Protein AF-A0A524CVI0-F1 (afdb_monomer_lite)

Sequence (77 aa):
MGSKMAPHWVSDTRVEVDHTLCPQYDSFSERGKMYCEYACLPYVGAVGEGIAPGVKMDVVREADNEGPCTKALEMKE

pLDDT: mean 79.83, std 10.32, range [46.06, 94.25]

Radius of gyration: 12.65 Å; chains: 1; bounding box: 27×22×37 Å

Secondary structure (DSSP, 8-state):
---EEEEEEEETTEEEEEEEE-TTHHHHHHH-SHHIIIIIHHHHHHHHHHHSTTEEEEEEE---SS---EEEEEE--

Foldseek 3Di:
DDFDWDWDDPDPFKIKIDRQDDPCLVVCAVPDDDDCPPPVQVVVQCVLCVVDPQWGKAWPAPADPVGHTMIMIGRHD

Structure (mmCIF, N/CA/C/O backbone):
data_AF-A0A524CVI0-F1
#
_entry.id   AF-A0A524CVI0-F1
#
loop_
_atom_site.group_PDB
_atom_site.id
_atom_site.type_symbol
_atom_site.label_atom_id
_atom_site.label_alt_id
_atom_site.label_comp_id
_atom_site.label_asym_id
_atom_site.label_entity_id
_atom_site.label_seq_id
_atom_site.pdbx_PDB_ins_code
_atom_site.Cartn_x
_atom_site.Cartn_y
_atom_site.Cartn_z
_atom_site.occupancy
_atom_site.B_iso_or_equiv
_atom_site.auth_seq_id
_atom_site.auth_comp_id
_atom_site.auth_asym_id
_atom_site.auth_atom_id
_atom_site.pdbx_PDB_model_num
ATOM 1 N N . MET A 1 1 ? -4.491 3.798 -19.601 1.00 46.06 1 MET A N 1
ATOM 2 C CA . MET A 1 1 ? -4.627 2.661 -18.666 1.00 46.06 1 MET A CA 1
ATOM 3 C C . MET A 1 1 ? -4.672 3.239 -17.261 1.00 46.06 1 MET A C 1
ATOM 5 O O . MET A 1 1 ? -3.775 4.000 -16.931 1.00 46.06 1 MET A O 1
ATOM 9 N N . GLY A 1 2 ? -5.753 3.015 -16.508 1.00 53.16 2 GLY A N 1
ATOM 10 C CA . GLY A 1 2 ? -5.917 3.567 -15.154 1.00 53.16 2 GLY A CA 1
ATOM 11 C C . GLY A 1 2 ? -5.152 2.746 -14.118 1.00 53.16 2 GLY A C 1
ATOM 12 O O . GLY A 1 2 ? -4.923 1.559 -14.349 1.00 53.16 2 GLY A O 1
ATOM 13 N N . SER A 1 3 ? -4.754 3.359 -12.998 1.00 62.53 3 SER A N 1
ATOM 14 C CA . SER A 1 3 ? -4.182 2.597 -11.885 1.00 62.53 3 SER A CA 1
ATOM 15 C C . SER A 1 3 ? -5.201 1.557 -11.426 1.00 62.53 3 SER A C 1
ATOM 17 O O . SER A 1 3 ? -6.374 1.870 -11.209 1.00 62.53 3 SER A O 1
ATOM 19 N N . LYS A 1 4 ? -4.773 0.297 -11.338 1.00 75.00 4 LYS A N 1
ATOM 20 C CA . LYS A 1 4 ? -5.634 -0.789 -10.872 1.00 75.00 4 LYS A CA 1
ATOM 21 C C . LYS A 1 4 ? -5.091 -1.310 -9.556 1.00 75.00 4 LYS A C 1
ATOM 23 O O . LYS A 1 4 ? -3.952 -1.769 -9.472 1.00 75.00 4 LYS A O 1
ATOM 28 N N . MET A 1 5 ? -5.935 -1.214 -8.543 1.00 82.00 5 MET A N 1
ATOM 29 C CA . MET A 1 5 ? -5.697 -1.707 -7.198 1.00 82.00 5 MET A CA 1
ATOM 30 C C . MET A 1 5 ? -6.637 -2.884 -6.953 1.00 82.00 5 MET A C 1
ATOM 32 O O . MET A 1 5 ? -7.828 -2.788 -7.256 1.00 82.00 5 MET A O 1
ATOM 36 N N . ALA A 1 6 ? -6.099 -3.996 -6.463 1.00 88.56 6 ALA A N 1
ATOM 37 C CA . ALA A 1 6 ? -6.857 -5.192 -6.126 1.00 88.56 6 ALA A CA 1
ATOM 38 C C . ALA A 1 6 ? -6.870 -5.344 -4.598 1.00 88.56 6 ALA A C 1
ATOM 40 O O . ALA A 1 6 ? -5.832 -5.672 -4.029 1.00 88.56 6 ALA A O 1
ATOM 41 N N . PRO A 1 7 ? -7.995 -5.043 -3.926 1.00 89.94 7 PRO A N 1
ATOM 42 C CA . PRO A 1 7 ? -8.097 -5.213 -2.487 1.00 89.94 7 PRO A CA 1
ATOM 43 C C . PRO A 1 7 ? -8.403 -6.669 -2.115 1.00 89.94 7 PRO A C 1
ATOM 45 O O . PRO A 1 7 ? -9.250 -7.310 -2.744 1.00 89.94 7 PRO A O 1
ATOM 48 N N . HIS A 1 8 ? -7.795 -7.154 -1.038 1.00 93.38 8 HIS A N 1
ATOM 49 C CA . HIS A 1 8 ? -8.152 -8.400 -0.368 1.00 93.38 8 HIS A CA 1
ATOM 50 C C . HIS A 1 8 ? -8.133 -8.216 1.147 1.00 93.38 8 HIS A C 1
ATOM 52 O O . HIS A 1 8 ? -7.222 -7.626 1.726 1.00 93.38 8 HIS A O 1
ATOM 58 N N . TRP A 1 9 ? -9.172 -8.723 1.804 1.00 93.38 9 TRP A N 1
ATOM 59 C CA . TRP A 1 9 ? -9.245 -8.725 3.260 1.00 93.38 9 TRP A CA 1
ATOM 60 C C . TRP A 1 9 ? -8.302 -9.788 3.815 1.00 93.38 9 TRP A C 1
ATOM 62 O O . TRP A 1 9 ? -8.371 -10.948 3.407 1.00 93.38 9 TRP A O 1
ATOM 72 N N . VAL A 1 10 ? -7.434 -9.390 4.744 1.00 94.25 10 VAL A N 1
ATOM 73 C CA . VAL A 1 10 ? -6.549 -10.311 5.478 1.00 94.25 10 VAL A CA 1
ATOM 74 C C . VAL A 1 10 ? -7.038 -10.550 6.908 1.00 94.25 10 VAL A C 1
ATOM 76 O O . VAL A 1 10 ? -6.697 -11.562 7.514 1.00 94.25 10 VAL A O 1
ATOM 79 N N . SER A 1 11 ? -7.874 -9.652 7.432 1.00 93.50 11 SER A N 1
ATOM 80 C CA . SER A 1 11 ? -8.635 -9.814 8.675 1.00 93.50 11 SER A CA 1
ATOM 81 C C . SER A 1 11 ? -9.866 -8.899 8.666 1.00 93.50 11 SER A C 1
ATOM 83 O O . SER A 1 11 ? -10.044 -8.110 7.741 1.00 93.50 11 SER A O 1
ATOM 85 N N . ASP A 1 12 ? -10.681 -8.944 9.721 1.00 91.25 12 ASP A N 1
ATOM 86 C CA . ASP A 1 12 ? -11.838 -8.049 9.892 1.00 91.25 12 ASP A CA 1
ATOM 87 C C . ASP A 1 12 ? -11.451 -6.562 10.017 1.00 91.25 12 ASP A C 1
ATOM 89 O O . ASP A 1 12 ? -12.285 -5.677 9.836 1.00 91.25 12 ASP A O 1
ATOM 93 N N . THR A 1 13 ? -10.186 -6.273 10.329 1.00 91.50 13 THR A N 1
ATOM 94 C CA . THR A 1 13 ? -9.677 -4.918 10.593 1.00 91.50 13 THR A CA 1
ATOM 95 C C . THR A 1 13 ? -8.583 -4.478 9.628 1.00 91.50 13 THR A C 1
ATOM 97 O O . THR A 1 13 ? -8.063 -3.372 9.776 1.00 91.50 13 THR A O 1
ATOM 100 N N . ARG A 1 14 ? -8.227 -5.316 8.645 1.00 92.56 14 ARG A N 1
ATOM 101 C CA . ARG A 1 14 ? -7.116 -5.057 7.729 1.00 92.56 14 ARG A CA 1
ATOM 102 C C . ARG A 1 14 ? -7.435 -5.514 6.311 1.00 92.56 14 ARG A C 1
ATOM 104 O O . ARG A 1 14 ? -7.726 -6.686 6.056 1.00 92.56 14 ARG A O 1
ATOM 111 N N . VAL A 1 15 ? -7.305 -4.576 5.379 1.00 92.81 15 VAL A N 1
ATOM 112 C CA . VAL A 1 15 ? -7.406 -4.817 3.940 1.00 92.81 15 VAL A CA 1
ATOM 113 C C . VAL A 1 15 ? -6.074 -4.486 3.289 1.00 92.81 15 VAL A C 1
ATOM 115 O O . VAL A 1 15 ? -5.548 -3.385 3.439 1.00 92.81 15 VAL A O 1
ATOM 118 N N . GLU A 1 16 ? -5.524 -5.451 2.570 1.00 93.00 16 GLU A N 1
ATOM 119 C CA . GLU A 1 16 ? -4.349 -5.254 1.738 1.00 93.00 16 GLU A CA 1
ATOM 120 C C . GLU A 1 16 ? -4.780 -4.931 0.314 1.00 93.00 16 GLU A C 1
ATOM 122 O O . GLU A 1 16 ? -5.854 -5.316 -0.142 1.00 93.00 16 GLU A O 1
ATOM 127 N N . VAL A 1 17 ? -3.965 -4.142 -0.370 1.00 89.81 17 VAL A N 1
ATOM 128 C CA . VAL A 1 17 ? -4.263 -3.596 -1.683 1.00 89.81 17 VAL A CA 1
ATOM 129 C C . VAL A 1 17 ? -3.041 -3.781 -2.563 1.00 89.81 17 VAL A C 1
ATOM 131 O O . VAL A 1 17 ? -2.053 -3.047 -2.452 1.00 89.81 17 VAL A O 1
ATOM 134 N N . ASP A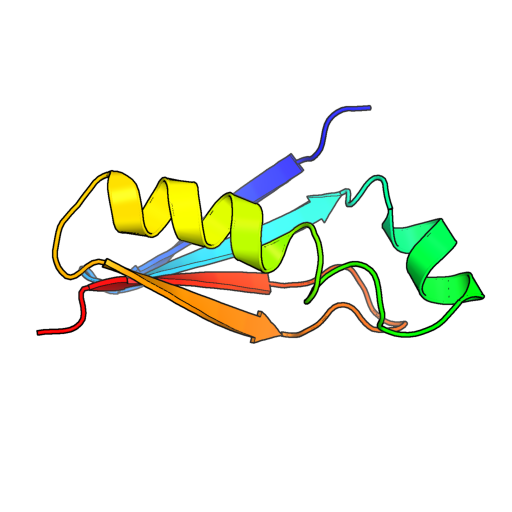 1 18 ? -3.134 -4.753 -3.463 1.00 87.56 18 ASP A N 1
ATOM 135 C CA . ASP A 1 18 ? -2.105 -5.031 -4.452 1.00 87.56 18 ASP A CA 1
ATOM 136 C C . ASP A 1 18 ? -2.217 -4.051 -5.613 1.00 87.56 18 ASP A C 1
ATOM 13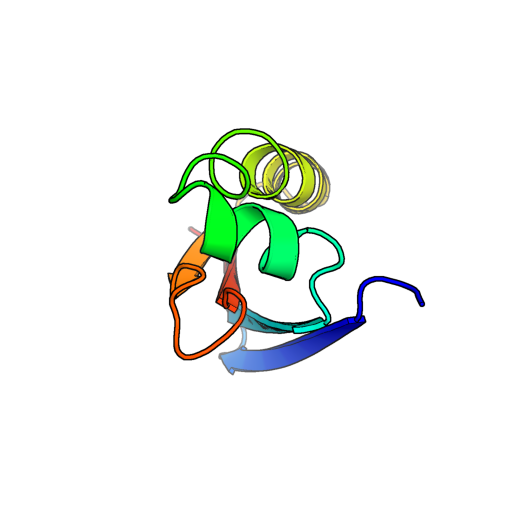8 O O . ASP A 1 18 ? -3.243 -3.949 -6.300 1.00 87.56 18 ASP A O 1
ATOM 142 N N . HIS A 1 19 ? -1.141 -3.312 -5.869 1.00 81.62 19 HIS A N 1
ATOM 143 C CA . HIS A 1 19 ? -1.122 -2.319 -6.932 1.00 81.62 19 HIS A CA 1
ATOM 144 C C . HIS A 1 19 ? -0.816 -2.965 -8.289 1.00 81.62 19 HIS A C 1
ATOM 146 O O . HIS A 1 19 ? 0.221 -2.722 -8.888 1.00 81.62 19 HIS A O 1
ATOM 152 N N . THR A 1 20 ? -1.735 -3.783 -8.801 1.00 77.00 20 THR A N 1
ATOM 153 C CA . THR A 1 20 ? -1.554 -4.590 -10.027 1.00 77.00 20 THR A CA 1
ATOM 154 C C . THR A 1 20 ? -1.086 -3.818 -11.266 1.00 77.00 20 THR A C 1
ATOM 156 O O . THR A 1 20 ? -0.456 -4.402 -12.144 1.00 77.00 20 THR A O 1
ATOM 159 N N . LEU A 1 21 ? -1.378 -2.516 -11.355 1.00 74.94 21 LEU A N 1
ATOM 160 C CA . LEU A 1 21 ? -0.847 -1.652 -12.404 1.00 74.94 21 LEU A CA 1
ATOM 161 C C . LEU A 1 21 ? -0.516 -0.269 -11.851 1.00 74.94 21 LEU A C 1
ATOM 163 O O . LEU A 1 21 ? -1.415 0.522 -11.554 1.00 74.94 21 LEU A O 1
ATOM 167 N N . CYS A 1 22 ? 0.779 0.032 -11.790 1.00 76.00 22 CYS A 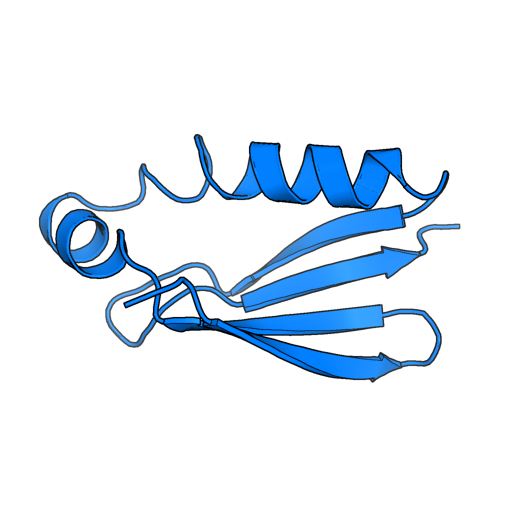N 1
ATOM 168 C CA . CYS A 1 22 ? 1.294 1.326 -11.374 1.00 76.00 22 CYS A CA 1
ATOM 169 C C . CYS A 1 22 ? 1.768 2.124 -12.601 1.00 76.00 22 CYS A C 1
ATOM 171 O O . CYS A 1 22 ? 2.768 1.754 -13.214 1.00 76.00 22 CYS A O 1
ATOM 173 N N . PRO A 1 23 ? 1.111 3.245 -12.953 1.00 75.06 23 PRO A N 1
ATOM 174 C CA . PRO A 1 23 ? 1.481 4.036 -14.131 1.00 75.06 23 PRO A CA 1
ATOM 175 C C . PRO A 1 23 ? 2.857 4.709 -14.008 1.00 75.06 23 PRO A C 1
ATOM 177 O O . PRO A 1 23 ? 3.377 5.218 -14.993 1.00 75.06 23 PRO A O 1
ATOM 180 N N . GLN A 1 24 ? 3.437 4.733 -12.805 1.00 75.50 24 GLN A N 1
ATOM 181 C CA . GLN A 1 24 ? 4.759 5.298 -12.531 1.00 75.50 24 GLN A CA 1
ATOM 182 C C . GLN A 1 24 ? 5.824 4.220 -12.279 1.00 75.50 24 GLN A C 1
ATOM 184 O O . GLN A 1 24 ? 6.948 4.568 -11.932 1.00 75.50 24 GLN A O 1
ATOM 189 N N . TYR A 1 25 ? 5.491 2.931 -12.420 1.00 76.00 25 TYR A N 1
ATOM 190 C CA . TYR A 1 25 ? 6.410 1.834 -12.104 1.00 76.00 25 TYR A CA 1
ATOM 191 C C . TYR A 1 25 ? 7.608 1.784 -13.040 1.00 76.00 25 TYR A C 1
ATOM 193 O O . TYR A 1 25 ? 8.731 1.666 -12.567 1.00 76.00 25 TYR A O 1
ATOM 201 N N . ASP A 1 26 ? 7.394 1.984 -14.339 1.00 73.81 26 ASP A N 1
ATOM 202 C CA . ASP A 1 26 ? 8.493 2.001 -15.306 1.00 73.81 26 ASP A CA 1
ATOM 203 C C . ASP A 1 26 ? 9.467 3.143 -14.975 1.00 73.81 26 ASP A C 1
ATOM 205 O O . ASP A 1 26 ? 10.658 2.918 -14.771 1.00 73.81 26 ASP A O 1
ATOM 209 N N . SER A 1 27 ? 8.947 4.356 -14.747 1.00 74.25 27 SER A N 1
ATOM 210 C CA . SER A 1 27 ? 9.752 5.505 -14.300 1.00 74.25 27 SER A CA 1
ATOM 211 C C . SER A 1 27 ? 10.418 5.299 -12.934 1.00 74.25 27 SER A C 1
ATOM 213 O O . SER A 1 27 ? 11.473 5.87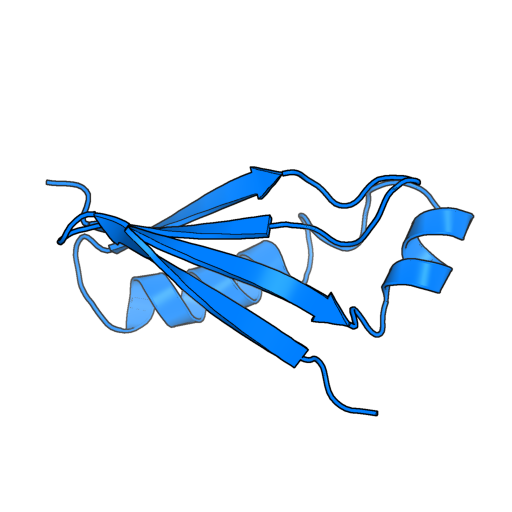6 -12.669 1.00 74.25 27 SER A O 1
ATOM 215 N N . PHE A 1 28 ? 9.808 4.507 -12.052 1.00 72.81 28 PHE A N 1
ATOM 216 C CA . PHE A 1 28 ? 10.389 4.106 -10.774 1.00 72.81 28 PHE A CA 1
ATOM 217 C C . PHE A 1 28 ? 11.555 3.131 -10.971 1.00 72.81 28 PHE A C 1
ATOM 219 O O . PHE A 1 28 ? 12.614 3.357 -10.389 1.00 72.81 28 PHE A O 1
ATOM 226 N N . SER A 1 29 ? 11.386 2.098 -11.800 1.00 70.75 29 SER A N 1
ATOM 227 C CA . SER A 1 29 ? 12.416 1.092 -12.087 1.00 70.75 29 SER A CA 1
ATOM 228 C C . SER A 1 29 ? 13.667 1.716 -12.714 1.00 70.75 29 SER A C 1
ATOM 230 O O . SER A 1 29 ? 14.785 1.326 -12.390 1.00 70.75 29 SER A O 1
ATOM 232 N N . GLU A 1 30 ? 13.493 2.768 -13.520 1.00 72.25 30 GLU A N 1
ATOM 233 C CA . GLU A 1 30 ? 14.593 3.524 -14.126 1.00 72.25 30 GLU A CA 1
ATOM 234 C C . GLU A 1 30 ? 15.333 4.454 -13.148 1.00 72.25 30 GLU A C 1
ATOM 236 O O . GLU A 1 30 ? 16.514 4.737 -13.349 1.00 72.25 30 GLU A O 1
ATOM 241 N N . ARG A 1 31 ? 14.655 4.985 -12.118 1.00 67.81 31 ARG A N 1
ATOM 242 C CA . ARG A 1 31 ? 15.182 6.092 -11.285 1.00 67.81 31 ARG A CA 1
ATOM 243 C C . ARG A 1 31 ? 15.424 5.744 -9.822 1.00 67.81 31 ARG A C 1
ATOM 245 O O . ARG A 1 31 ? 16.091 6.511 -9.136 1.00 67.81 31 ARG A O 1
ATOM 252 N N . GLY A 1 32 ? 14.913 4.609 -9.357 1.00 58.97 32 GLY A N 1
ATOM 253 C CA . GLY A 1 32 ? 15.089 4.123 -7.997 1.00 58.97 32 GLY A CA 1
ATOM 254 C C . GLY A 1 32 ? 14.299 4.924 -6.957 1.00 58.97 32 GLY A C 1
ATOM 255 O O . GLY A 1 32 ? 14.582 6.083 -6.664 1.00 58.97 32 GLY A O 1
ATOM 256 N N . LYS A 1 33 ? 13.342 4.244 -6.322 1.00 58.78 33 LYS A N 1
ATOM 257 C CA . LYS A 1 33 ? 12.804 4.516 -4.973 1.00 58.78 33 LYS A CA 1
ATOM 258 C C . LYS A 1 33 ? 11.919 5.758 -4.757 1.00 58.78 33 LYS A C 1
ATOM 260 O O . LYS A 1 33 ? 10.930 5.660 -4.040 1.00 58.78 33 LYS A O 1
ATOM 265 N N . MET A 1 34 ? 12.156 6.894 -5.411 1.00 57.28 34 MET A N 1
ATOM 266 C CA . MET A 1 34 ? 11.597 8.179 -4.941 1.00 57.28 34 MET A CA 1
ATOM 267 C C . MET A 1 34 ? 10.100 8.457 -5.201 1.00 57.28 34 MET A C 1
ATOM 269 O O . MET A 1 34 ? 9.565 9.411 -4.651 1.00 57.28 34 MET A O 1
ATOM 273 N N . TYR A 1 35 ? 9.363 7.697 -6.013 1.00 64.12 35 TYR A N 1
ATOM 274 C CA . TYR A 1 35 ? 7.982 8.112 -6.344 1.00 64.12 35 TYR A CA 1
ATOM 275 C C . TYR A 1 35 ? 6.914 7.627 -5.350 1.00 64.12 35 TYR A C 1
ATOM 277 O O . TYR A 1 35 ? 5.898 8.298 -5.151 1.00 64.12 35 TYR A O 1
ATOM 285 N N . CYS A 1 36 ? 7.126 6.482 -4.696 1.00 67.56 36 CYS A N 1
ATOM 286 C CA . CYS A 1 36 ? 6.102 5.896 -3.830 1.00 67.56 36 CYS A CA 1
ATOM 287 C C . CYS A 1 36 ? 5.970 6.637 -2.495 1.00 67.56 36 CYS A C 1
ATOM 289 O O . CYS A 1 36 ? 4.852 6.973 -2.113 1.00 67.56 36 CYS A O 1
ATOM 291 N N . GLU A 1 37 ? 7.087 6.922 -1.826 1.00 68.06 37 GLU A N 1
ATOM 292 C CA . GLU A 1 37 ? 7.122 7.556 -0.499 1.00 68.06 37 GLU A CA 1
ATOM 293 C C . GLU A 1 37 ? 6.695 9.026 -0.519 1.00 68.06 37 GLU A C 1
ATOM 295 O O . GLU A 1 37 ? 6.060 9.495 0.419 1.00 68.06 37 GLU A O 1
ATOM 300 N N . TYR A 1 38 ? 7.015 9.753 -1.593 1.00 71.75 38 TYR A N 1
ATOM 301 C CA . TYR A 1 38 ? 6.831 11.206 -1.640 1.00 71.75 38 TYR A CA 1
ATOM 302 C C . TYR A 1 38 ? 5.553 11.657 -2.357 1.00 71.75 38 TYR A C 1
ATOM 304 O O . TYR A 1 38 ? 5.125 12.792 -2.164 1.00 71.75 38 TYR A O 1
ATOM 312 N N . ALA A 1 39 ? 4.926 10.799 -3.173 1.00 74.69 39 ALA A N 1
ATOM 313 C CA . ALA A 1 39 ? 3.713 11.159 -3.915 1.00 74.69 39 ALA A CA 1
ATOM 314 C C . ALA A 1 39 ? 2.546 10.206 -3.643 1.00 74.69 39 ALA A C 1
ATOM 316 O O . ALA A 1 39 ? 1.490 10.632 -3.176 1.00 74.69 39 ALA A O 1
ATOM 317 N N . CYS A 1 40 ? 2.723 8.910 -3.919 1.00 76.50 40 CYS A N 1
ATOM 318 C CA . CYS A 1 40 ? 1.619 7.954 -3.842 1.00 76.50 40 CYS A CA 1
ATOM 319 C C . CYS A 1 40 ? 1.176 7.696 -2.398 1.00 76.50 40 CYS A C 1
ATOM 321 O O . CYS A 1 40 ? -0.009 7.828 -2.104 1.00 76.50 40 CYS A O 1
ATOM 323 N N . LEU A 1 41 ? 2.110 7.348 -1.507 1.00 78.25 41 LEU A N 1
ATOM 324 C CA . LEU A 1 41 ? 1.825 7.003 -0.114 1.00 78.25 41 LEU A CA 1
ATOM 325 C C . LEU A 1 41 ? 1.182 8.165 0.664 1.00 78.25 41 LEU A C 1
ATOM 327 O O . LEU A 1 41 ? 0.144 7.918 1.275 1.00 78.25 41 LEU A O 1
ATOM 331 N N . PRO A 1 42 ? 1.676 9.420 0.589 1.00 81.75 42 PRO A N 1
ATOM 332 C CA . PRO A 1 42 ? 1.030 10.542 1.265 1.00 81.75 42 PRO A CA 1
ATOM 333 C C . PRO A 1 42 ? -0.381 10.804 0.738 1.00 81.75 42 PRO A C 1
ATOM 335 O O . PRO A 1 42 ? -1.273 11.113 1.519 1.00 81.75 42 PRO A O 1
ATOM 338 N N . TYR A 1 43 ? -0.607 10.643 -0.571 1.00 81.62 43 TYR A N 1
ATOM 339 C CA . TYR A 1 43 ? -1.928 10.834 -1.166 1.00 81.62 43 TYR A CA 1
ATOM 340 C C . TYR A 1 43 ? -2.930 9.776 -0.693 1.00 81.62 43 TYR A C 1
ATOM 342 O O . TYR A 1 43 ? -3.994 10.121 -0.181 1.00 81.62 43 TYR A O 1
ATOM 350 N N . VAL A 1 44 ? -2.598 8.487 -0.827 1.00 80.12 44 VAL A N 1
ATOM 351 C CA . VAL A 1 44 ? -3.522 7.413 -0.421 1.00 80.12 44 VAL A CA 1
ATOM 352 C C . VAL A 1 44 ? -3.671 7.325 1.097 1.00 80.12 44 VAL A C 1
ATOM 354 O O . VAL A 1 44 ? -4.752 6.988 1.572 1.00 80.12 44 VAL A O 1
ATOM 357 N N . GLY A 1 45 ? -2.627 7.682 1.851 1.00 83.62 45 GLY A N 1
ATOM 358 C CA . GLY A 1 45 ? -2.682 7.846 3.300 1.00 83.62 45 GLY A CA 1
ATOM 359 C C . GLY A 1 45 ? -3.622 8.980 3.697 1.00 83.62 45 GLY A C 1
ATOM 360 O O . GLY A 1 45 ? -4.558 8.746 4.446 1.00 83.62 45 GLY A O 1
ATOM 361 N N . ALA A 1 46 ? -3.474 10.179 3.127 1.00 83.50 46 ALA A N 1
ATOM 362 C CA . ALA A 1 46 ? -4.358 11.307 3.432 1.00 83.50 46 ALA A CA 1
ATOM 363 C C . ALA A 1 46 ? -5.836 11.008 3.126 1.00 83.50 46 ALA A C 1
ATOM 365 O O . ALA A 1 46 ? -6.714 11.410 3.887 1.00 83.50 46 ALA A O 1
ATOM 366 N N . VAL A 1 47 ? -6.118 10.285 2.037 1.00 82.00 47 VAL A N 1
ATOM 367 C CA . VAL A 1 47 ? -7.485 9.852 1.712 1.00 82.00 47 VAL A CA 1
ATOM 368 C C . VAL A 1 47 ? -7.976 8.804 2.710 1.00 82.00 47 VAL A C 1
ATOM 370 O O . VAL A 1 47 ? -9.041 8.980 3.292 1.00 82.00 47 VAL A O 1
ATOM 373 N N . GLY A 1 48 ? -7.215 7.729 2.930 1.00 80.31 48 GLY A N 1
ATOM 374 C CA . GLY A 1 48 ? -7.624 6.629 3.806 1.00 80.31 48 GLY A CA 1
ATOM 375 C C . GLY A 1 48 ? -7.796 7.053 5.265 1.00 80.31 48 GLY A C 1
ATOM 376 O O . GLY A 1 48 ? -8.835 6.794 5.867 1.00 80.31 48 GLY A O 1
ATOM 377 N N . GLU A 1 49 ? -6.811 7.770 5.804 1.00 83.62 49 GLU A N 1
ATOM 378 C CA . GLU A 1 49 ? -6.811 8.272 7.184 1.00 83.62 49 GLU A CA 1
ATOM 379 C C . GLU A 1 49 ? -7.789 9.441 7.380 1.00 83.62 49 GLU A C 1
ATOM 381 O O . GLU A 1 49 ? -8.260 9.681 8.489 1.00 83.62 49 GLU A O 1
ATOM 386 N N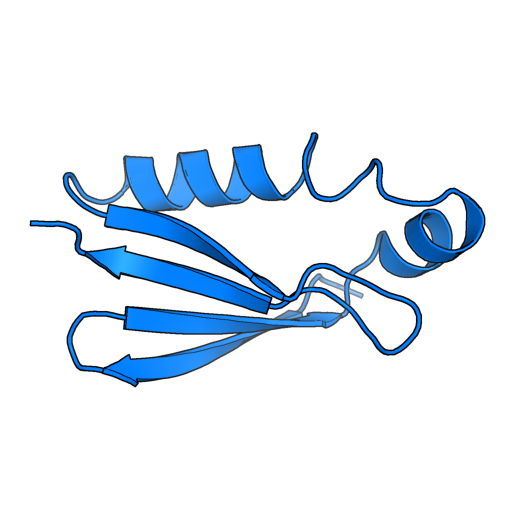 . GLY A 1 50 ? -8.133 10.166 6.310 1.00 82.56 50 GLY A N 1
ATOM 387 C CA . GLY A 1 50 ? -9.132 11.234 6.346 1.00 82.56 50 GLY A CA 1
ATOM 388 C C . GLY A 1 50 ? -10.582 10.737 6.368 1.00 82.56 50 GLY A C 1
ATOM 389 O O . GLY A 1 50 ? -11.461 11.465 6.827 1.00 82.56 50 GLY A O 1
ATOM 390 N N . ILE A 1 51 ? -10.852 9.519 5.882 1.00 82.44 51 ILE A N 1
ATOM 391 C CA . ILE A 1 51 ? -12.211 8.948 5.826 1.00 82.44 51 ILE A CA 1
ATOM 392 C C . ILE A 1 51 ? -12.682 8.469 7.204 1.00 82.44 51 ILE A C 1
ATOM 394 O O . ILE A 1 51 ? -13.853 8.646 7.539 1.00 82.44 51 ILE A O 1
ATOM 398 N N . ALA A 1 52 ? -11.797 7.861 7.998 1.00 79.69 52 ALA A N 1
ATOM 399 C CA . ALA A 1 52 ? -12.159 7.261 9.278 1.00 79.69 52 ALA A CA 1
ATOM 400 C C . ALA A 1 52 ? -11.072 7.499 10.343 1.00 79.69 52 ALA A C 1
ATOM 402 O O . ALA A 1 52 ? -9.933 7.059 10.165 1.00 79.69 52 ALA A O 1
ATOM 403 N N . PRO A 1 53 ? -11.410 8.146 11.478 1.00 79.56 53 PRO A N 1
ATOM 404 C CA . PRO A 1 53 ? -10.509 8.247 12.622 1.00 79.56 53 PRO A CA 1
ATOM 405 C C . PRO A 1 53 ? -10.069 6.856 13.096 1.00 79.56 53 PRO A C 1
ATOM 407 O O . PRO A 1 53 ? -10.907 5.975 13.271 1.00 79.56 53 PRO A O 1
ATOM 410 N N . GLY A 1 54 ? -8.765 6.666 13.305 1.00 84.50 54 GLY A N 1
ATOM 411 C CA . GLY A 1 54 ? -8.186 5.381 13.726 1.00 84.50 54 GLY A CA 1
ATOM 412 C C . GLY A 1 54 ? -7.731 4.482 12.572 1.00 84.50 54 GLY A C 1
ATOM 413 O O . GLY A 1 54 ? -7.015 3.515 12.806 1.00 84.50 54 GLY A O 1
ATOM 414 N N . VAL A 1 55 ? -8.055 4.808 11.318 1.00 87.69 55 VAL A N 1
ATOM 415 C CA . VAL A 1 55 ? -7.487 4.097 10.164 1.00 87.69 55 VAL A CA 1
ATOM 416 C C . VAL A 1 55 ? -6.075 4.599 9.875 1.00 87.69 55 VAL A C 1
ATOM 418 O O . VAL A 1 55 ? -5.815 5.803 9.918 1.00 87.69 55 VAL A O 1
ATOM 421 N N . LYS A 1 56 ? -5.165 3.673 9.562 1.00 89.06 56 LYS A N 1
ATOM 422 C CA . LYS A 1 56 ? -3.793 3.933 9.122 1.00 89.06 56 LYS A CA 1
ATOM 423 C C . LYS A 1 56 ? -3.476 3.219 7.823 1.00 89.06 56 LYS A C 1
ATOM 425 O O . LYS A 1 56 ? -3.975 2.126 7.567 1.00 89.06 56 LYS A O 1
ATOM 430 N N . MET A 1 57 ? -2.653 3.872 7.005 1.00 88.69 57 MET A N 1
ATOM 431 C CA . MET A 1 57 ? -2.115 3.290 5.783 1.00 88.69 57 MET A CA 1
ATOM 432 C C . MET A 1 57 ? -0.664 2.873 6.006 1.00 88.69 57 MET A C 1
ATOM 434 O O . MET A 1 57 ? 0.193 3.719 6.253 1.00 88.69 57 MET A O 1
ATOM 438 N N . ASP A 1 58 ? -0.380 1.588 5.834 1.00 87.69 58 ASP A N 1
ATOM 439 C CA . ASP A 1 58 ? 0.959 1.022 5.960 1.00 87.69 58 ASP A CA 1
ATOM 440 C C . ASP A 1 58 ? 1.441 0.446 4.618 1.00 87.69 58 ASP A C 1
ATOM 442 O O . ASP A 1 58 ? 0.660 -0.014 3.779 1.00 87.69 58 ASP A O 1
ATOM 446 N N . VAL A 1 59 ? 2.754 0.474 4.388 1.00 87.06 59 VAL A N 1
ATOM 447 C CA . VAL A 1 59 ? 3.371 -0.193 3.233 1.00 87.06 59 VAL A CA 1
ATOM 448 C C . VAL A 1 59 ? 3.682 -1.632 3.626 1.00 87.06 59 VAL A C 1
ATOM 450 O O . VAL A 1 59 ? 4.500 -1.867 4.508 1.00 87.06 59 VAL A O 1
ATOM 453 N N . VAL A 1 60 ? 3.033 -2.595 2.968 1.00 88.81 60 VAL A N 1
ATOM 454 C CA . VAL A 1 60 ? 3.281 -4.031 3.190 1.00 88.81 60 VAL A CA 1
ATOM 455 C C . VAL A 1 60 ? 4.508 -4.476 2.410 1.00 88.81 60 VAL A C 1
ATOM 457 O O . VAL A 1 60 ? 5.371 -5.175 2.932 1.00 88.81 60 VAL A O 1
ATOM 460 N N . ARG A 1 61 ? 4.590 -4.039 1.150 1.00 86.50 61 ARG A N 1
ATOM 461 C CA . ARG A 1 61 ? 5.726 -4.276 0.266 1.00 86.50 61 ARG A CA 1
ATOM 462 C C . ARG A 1 61 ? 5.955 -3.042 -0.589 1.00 86.50 61 ARG A C 1
ATOM 464 O O . ARG A 1 61 ? 5.023 -2.534 -1.217 1.00 86.50 61 ARG A O 1
ATOM 471 N N . GLU A 1 62 ? 7.185 -2.552 -0.613 1.00 84.06 62 GLU A N 1
ATOM 472 C CA . GLU A 1 62 ? 7.575 -1.485 -1.533 1.00 84.06 62 GLU A CA 1
ATOM 473 C C . GLU A 1 62 ? 7.513 -1.963 -2.988 1.00 84.06 62 GLU A C 1
ATOM 475 O O . GLU A 1 62 ? 7.452 -3.156 -3.270 1.00 84.06 62 GLU A O 1
ATOM 480 N N . ALA A 1 63 ? 7.488 -1.023 -3.931 1.00 79.00 63 ALA A N 1
ATOM 481 C CA . ALA A 1 63 ? 7.733 -1.395 -5.317 1.00 79.00 63 ALA A CA 1
ATOM 482 C C . ALA A 1 63 ? 9.215 -1.768 -5.450 1.00 79.00 63 ALA A C 1
ATOM 484 O O . ALA A 1 63 ? 10.077 -1.090 -4.895 1.00 79.00 63 ALA A O 1
ATOM 485 N N . ASP A 1 64 ? 9.510 -2.825 -6.187 1.00 77.88 64 ASP A N 1
ATOM 486 C CA . ASP A 1 64 ? 10.866 -3.321 -6.420 1.00 77.88 64 ASP A CA 1
ATOM 487 C C . ASP A 1 64 ? 11.018 -3.697 -7.900 1.00 77.88 64 ASP A C 1
ATOM 489 O O . ASP A 1 64 ? 10.276 -3.187 -8.730 1.00 77.88 64 ASP A O 1
ATOM 493 N N . ASN A 1 65 ? 12.007 -4.516 -8.262 1.00 75.50 65 ASN A N 1
ATOM 494 C CA . ASN A 1 65 ? 12.151 -4.997 -9.641 1.00 75.50 65 ASN A CA 1
ATOM 495 C C . ASN A 1 65 ? 11.198 -6.162 -9.964 1.00 75.50 65 ASN A C 1
ATOM 497 O O . ASN A 1 65 ? 11.054 -6.526 -11.131 1.00 75.50 65 ASN A O 1
ATOM 501 N N . GLU A 1 66 ? 10.579 -6.765 -8.950 1.00 77.50 66 GLU A N 1
ATOM 502 C CA . GLU A 1 66 ? 9.696 -7.924 -9.078 1.00 77.50 66 GLU A CA 1
ATOM 503 C C . GLU A 1 66 ? 8.236 -7.500 -9.260 1.00 77.50 66 GLU A C 1
ATOM 505 O O . GLU A 1 66 ? 7.443 -8.232 -9.855 1.00 77.50 66 GLU A O 1
ATOM 510 N N . GLY A 1 67 ? 7.872 -6.294 -8.819 1.00 77.31 67 GLY A N 1
ATOM 511 C CA . GLY A 1 67 ? 6.593 -5.698 -9.160 1.00 77.31 67 GLY A CA 1
ATOM 512 C C . GLY A 1 67 ? 6.242 -4.418 -8.400 1.00 77.31 67 GLY A C 1
ATOM 513 O O . GLY A 1 67 ? 7.004 -3.917 -7.570 1.00 77.31 67 GLY A O 1
ATOM 514 N N . PRO A 1 68 ? 5.033 -3.886 -8.648 1.00 82.88 68 PRO A N 1
ATOM 515 C CA . PRO A 1 68 ? 4.494 -2.737 -7.925 1.00 82.88 68 PRO A CA 1
ATOM 516 C C . PRO A 1 68 ? 4.315 -3.001 -6.425 1.00 82.88 68 PRO A C 1
ATOM 518 O O . PRO A 1 68 ? 4.295 -4.142 -5.994 1.00 82.88 68 PRO A O 1
ATOM 521 N N . CYS A 1 69 ? 4.097 -1.951 -5.636 1.00 84.56 69 CYS A N 1
ATOM 522 C CA . CYS A 1 69 ? 3.894 -2.055 -4.187 1.00 84.56 69 CYS A CA 1
ATOM 523 C C . CYS A 1 69 ? 2.571 -2.726 -3.760 1.00 84.56 69 CYS A C 1
ATOM 525 O O . CYS A 1 69 ? 1.573 -2.698 -4.483 1.00 84.56 69 CYS A O 1
ATOM 527 N N . THR A 1 70 ? 2.548 -3.193 -2.511 1.00 88.94 70 THR A N 1
ATOM 528 C CA . THR A 1 70 ? 1.342 -3.584 -1.764 1.00 88.94 70 THR A CA 1
ATOM 529 C C . THR A 1 70 ? 1.206 -2.680 -0.539 1.00 88.94 70 THR A C 1
ATOM 531 O O . THR A 1 70 ? 2.185 -2.415 0.165 1.00 88.94 70 THR A O 1
ATOM 534 N N . LYS A 1 71 ? -0.002 -2.177 -0.280 1.00 89.62 71 LYS A N 1
ATOM 535 C CA . LYS A 1 71 ? -0.310 -1.335 0.890 1.00 89.62 71 LYS A CA 1
ATOM 536 C C . LYS A 1 71 ? -1.438 -1.944 1.707 1.00 89.62 71 LYS A C 1
ATOM 538 O O . LYS A 1 71 ? -2.222 -2.706 1.160 1.00 89.62 71 LYS A O 1
ATOM 543 N N . ALA A 1 72 ? -1.534 -1.591 2.979 1.00 91.38 72 ALA A N 1
ATOM 544 C CA . ALA A 1 72 ? -2.617 -2.013 3.850 1.00 91.38 72 ALA A CA 1
ATOM 545 C C . ALA A 1 72 ? -3.312 -0.805 4.461 1.00 91.38 72 ALA A C 1
ATOM 547 O O . ALA A 1 72 ? -2.648 0.115 4.930 1.00 91.38 72 ALA A O 1
ATOM 548 N N . LEU A 1 73 ? -4.639 -0.846 4.486 1.00 90.56 73 LEU A N 1
ATOM 549 C CA . LEU A 1 73 ? -5.436 -0.032 5.391 1.00 90.56 73 LEU A CA 1
ATOM 550 C C . LEU A 1 73 ? -5.773 -0.887 6.603 1.00 90.56 73 LEU A C 1
ATOM 552 O O . LEU A 1 73 ? -6.326 -1.979 6.453 1.00 90.56 73 LEU A O 1
ATOM 556 N N . GLU A 1 74 ? -5.459 -0.384 7.789 1.00 91.12 74 GLU A N 1
ATOM 557 C CA . GLU A 1 74 ? -5.777 -1.055 9.042 1.00 91.12 74 GLU A CA 1
ATOM 558 C C . GLU A 1 74 ? -6.372 -0.107 10.074 1.00 91.12 74 GLU A C 1
ATOM 560 O O . GLU A 1 74 ? -6.016 1.068 10.146 1.00 91.12 74 GLU A O 1
ATOM 565 N N . MET A 1 75 ? -7.291 -0.631 10.879 1.00 86.50 75 MET A N 1
ATOM 566 C CA . MET A 1 75 ? -7.769 0.049 12.079 1.00 86.50 75 MET A CA 1
ATOM 567 C C . MET A 1 75 ? -6.705 -0.114 13.171 1.00 86.50 75 MET A C 1
ATOM 569 O O . MET A 1 75 ? -6.461 -1.236 13.615 1.00 86.50 75 MET A O 1
ATOM 573 N N . LYS A 1 76 ? -6.080 0.982 13.607 1.00 73.94 76 LYS A N 1
ATOM 574 C CA . LYS A 1 76 ? -5.279 1.011 14.838 1.00 73.94 76 LYS A CA 1
ATOM 575 C C . LYS A 1 76 ? -6.174 1.490 15.980 1.00 73.94 76 LYS A C 1
ATOM 577 O O . LYS A 1 76 ? -6.827 2.525 15.849 1.00 73.94 76 LYS A O 1
ATOM 582 N N . GLU A 1 77 ? -6.234 0.691 17.045 1.00 61.41 77 GLU A N 1
ATOM 583 C CA . GLU A 1 77 ? -6.932 1.023 18.298 1.00 61.41 77 GLU A CA 1
ATOM 584 C C . GLU A 1 77 ? -6.361 2.280 18.971 1.00 61.41 77 GLU A C 1
ATOM 586 O O . GLU A 1 77 ? -5.128 2.500 18.891 1.00 61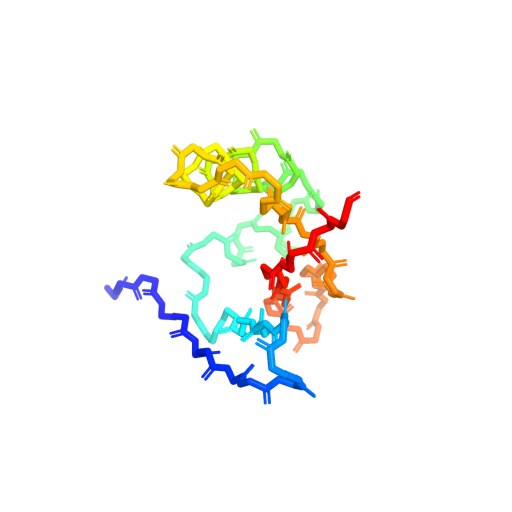.41 77 GLU A O 1
#